Protein AF-A0A0J1FQR1-F1 (afdb_monomer)

Mean predicted aligned error: 7.75 Å

Radius of gyration: 14.39 Å; Cα contacts (8 Å, |Δi|>4): 46; chains: 1; bounding box: 32×24×37 Å

Nearest PDB structures (foldseek):
  1wpa-assembly1_A  TM=7.357E-01  e=1.384E+00  Homo sapiens
  6jqa-assembly1_C  TM=7.935E-01  e=1.788E+00  Onion yellows phytoplasma OY-W
  6jqa-assembly1_A  TM=7.650E-01  e=1.907E+00  Onion yellows phytoplasma OY-W
  5wkq-assembly1_A  TM=3.499E-01  e=2.988E+00  Shigella flexneri

Sequence (75 aa):
MYISKSLITDENVLDKYTKDELIEALRPVSSIISKCEKAQQKFAEGTSHHTRFKSMIKAMDISRSLIKDEIRKRG

Secondary structure (DSSP, 8-state):
-HHHHHTTS---GGGGS-HHHHHHHHHHHHHHHHHHHHHHTTS-TTSHHHHHHHHHHHHHHHHHHHHHHHHHHT-

Structure (mmCIF, N/CA/C/O backbone):
data_AF-A0A0J1FQR1-F1
#
_entry.id   AF-A0A0J1FQR1-F1
#
loop_
_atom_site.group_PDB
_atom_site.id
_atom_site.type_symbol
_atom_site.label_atom_id
_atom_site.label_alt_id
_atom_site.label_comp_id
_atom_site.label_asym_id
_atom_site.label_entity_id
_atom_site.label_seq_id
_atom_site.pdbx_PDB_ins_code
_atom_site.Cartn_x
_atom_site.Cartn_y
_atom_site.Cartn_z
_atom_site.occupancy
_atom_site.B_iso_or_equiv
_atom_site.auth_seq_id
_atom_site.auth_comp_id
_atom_site.auth_asym_id
_atom_site.auth_atom_id
_atom_site.pdbx_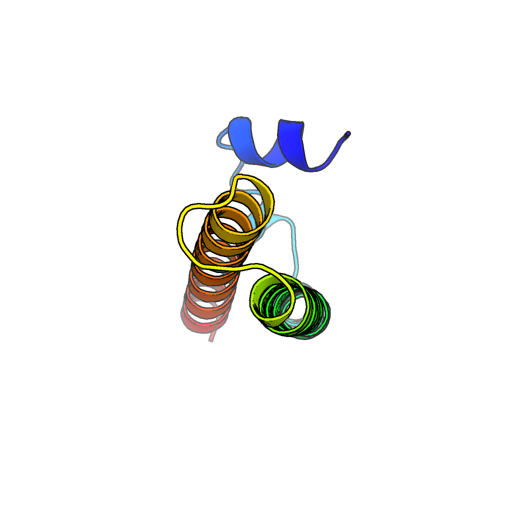PDB_model_num
ATOM 1 N N . MET A 1 1 ? -4.269 17.025 -6.623 1.00 55.06 1 MET A N 1
ATOM 2 C CA . MET A 1 1 ? -5.345 16.266 -7.303 1.00 55.06 1 MET A CA 1
ATOM 3 C C . MET A 1 1 ? -4.888 15.576 -8.604 1.00 55.06 1 MET A C 1
ATOM 5 O O . MET A 1 1 ? -5.709 14.951 -9.255 1.00 55.06 1 MET A O 1
ATOM 9 N N . TYR A 1 2 ? -3.600 15.616 -8.983 1.00 57.06 2 TYR A N 1
ATOM 10 C CA . TYR A 1 2 ? -3.134 15.040 -10.259 1.00 57.06 2 TYR A CA 1
ATOM 11 C C . TYR A 1 2 ? -2.966 13.512 -10.240 1.00 57.06 2 TYR A C 1
ATOM 13 O O . TYR A 1 2 ? -3.374 12.838 -11.178 1.00 57.06 2 TYR A O 1
ATOM 21 N N . ILE A 1 3 ? -2.462 12.957 -9.137 1.00 58.16 3 ILE A N 1
ATOM 22 C CA . ILE A 1 3 ? -2.136 11.525 -9.029 1.00 58.16 3 ILE A CA 1
ATOM 23 C C . ILE A 1 3 ? -3.394 10.644 -9.125 1.00 58.16 3 ILE A C 1
ATOM 25 O O 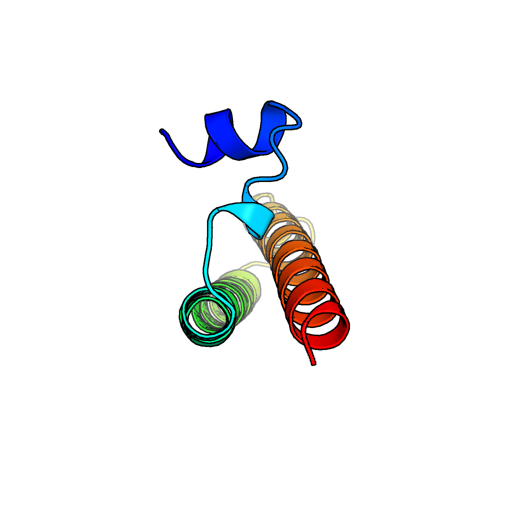. ILE A 1 3 ? -3.381 9.601 -9.771 1.00 58.16 3 ILE A O 1
ATOM 29 N N . SER A 1 4 ? -4.514 11.096 -8.551 1.00 59.47 4 SER A N 1
ATOM 30 C CA . SER A 1 4 ? -5.791 10.372 -8.595 1.00 59.47 4 SER A CA 1
ATOM 31 C C . SER A 1 4 ? -6.393 10.293 -9.998 1.00 59.47 4 SER A C 1
ATOM 33 O O . SER A 1 4 ? -7.077 9.323 -10.294 1.00 59.47 4 SER A O 1
ATOM 35 N N . LYS A 1 5 ? -6.135 11.286 -10.863 1.00 54.88 5 LYS A N 1
ATOM 36 C CA . LYS A 1 5 ? -6.600 11.271 -12.257 1.00 54.88 5 LYS A CA 1
ATOM 37 C C . LYS A 1 5 ? -5.770 10.294 -13.088 1.00 54.88 5 LYS A C 1
ATOM 39 O O . LYS A 1 5 ? -6.346 9.508 -13.824 1.00 54.88 5 LYS A O 1
ATOM 44 N N . SER A 1 6 ? -4.449 10.296 -12.903 1.00 57.47 6 SER A N 1
ATOM 45 C CA . SER A 1 6 ? -3.533 9.422 -13.644 1.00 57.47 6 SER A CA 1
ATOM 46 C C . SER A 1 6 ? -3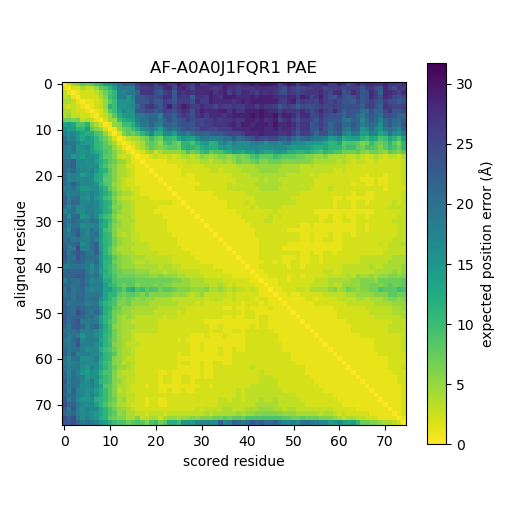.747 7.932 -13.357 1.00 57.47 6 SER A C 1
ATOM 48 O O . SER A 1 6 ? -3.612 7.125 -14.268 1.00 57.47 6 SER A O 1
ATOM 50 N N . LEU A 1 7 ? -4.140 7.567 -12.130 1.00 56.16 7 LEU A N 1
ATOM 51 C CA . LEU A 1 7 ? -4.414 6.175 -11.741 1.00 56.16 7 LEU A CA 1
ATOM 52 C C . LEU A 1 7 ? -5.719 5.596 -12.328 1.00 56.16 7 LEU A C 1
ATOM 54 O O . LEU A 1 7 ? -5.886 4.383 -12.316 1.00 56.16 7 LEU A O 1
ATOM 58 N N . ILE A 1 8 ? -6.642 6.436 -12.816 1.00 61.09 8 ILE A N 1
ATOM 59 C CA . ILE A 1 8 ? -7.940 6.010 -13.382 1.00 61.09 8 ILE A CA 1
ATOM 60 C C . ILE A 1 8 ? -7.849 5.784 -14.904 1.00 61.09 8 ILE A C 1
ATOM 62 O O . ILE A 1 8 ? -8.691 5.100 -15.475 1.00 61.09 8 ILE A O 1
ATOM 66 N N . THR A 1 9 ? -6.836 6.340 -15.573 1.00 58.09 9 THR A N 1
ATOM 67 C CA . THR A 1 9 ? -6.790 6.461 -17.043 1.00 58.09 9 THR A CA 1
ATOM 68 C C . THR A 1 9 ? -6.256 5.262 -17.831 1.00 58.09 9 THR A C 1
ATOM 70 O O . THR A 1 9 ? -6.130 5.400 -19.040 1.00 58.09 9 THR A O 1
ATOM 73 N N . ASP A 1 10 ? -5.943 4.118 -17.213 1.00 55.03 10 ASP A N 1
ATOM 74 C CA . ASP A 1 10 ? -5.368 2.941 -17.911 1.00 55.03 10 ASP A CA 1
ATOM 75 C C . ASP A 1 10 ? -4.166 3.285 -18.823 1.00 55.03 10 ASP A C 1
ATOM 77 O O . ASP A 1 10 ? -3.835 2.602 -19.788 1.00 55.03 10 ASP A O 1
ATOM 81 N N . GLU A 1 11 ? -3.473 4.382 -18.508 1.00 54.69 11 GLU A N 1
ATOM 82 C CA . GLU A 1 11 ? -2.093 4.533 -18.919 1.00 54.69 11 GLU A CA 1
ATOM 83 C C . GLU A 1 11 ? -1.309 3.621 -17.991 1.00 54.69 11 GLU A C 1
ATOM 85 O O . GLU A 1 11 ? -1.475 3.702 -16.773 1.00 54.69 11 GLU A O 1
ATOM 90 N N . ASN A 1 12 ? -0.444 2.773 -18.535 1.00 61.91 12 ASN A N 1
ATOM 91 C CA . ASN A 1 12 ? 0.482 1.996 -17.728 1.00 61.91 12 ASN A CA 1
ATOM 92 C C . ASN A 1 12 ? 1.511 2.965 -17.105 1.00 61.91 12 ASN A C 1
ATOM 94 O O . ASN A 1 12 ? 2.639 3.096 -17.565 1.00 61.91 12 ASN A O 1
ATOM 98 N N . VAL A 1 13 ? 1.089 3.753 -16.105 1.00 64.94 13 VAL A N 1
ATOM 99 C CA . VAL A 1 13 ? 1.882 4.828 -15.487 1.00 64.94 13 VAL A CA 1
ATOM 100 C C . VAL A 1 13 ? 3.144 4.237 -14.867 1.00 64.94 13 VAL A C 1
ATOM 102 O O . VAL A 1 13 ? 4.174 4.895 -14.815 1.00 64.94 13 VAL A O 1
ATOM 105 N N . LEU A 1 14 ? 3.085 2.967 -14.460 1.00 65.00 14 LEU A N 1
ATOM 106 C CA . LEU A 1 14 ? 4.237 2.218 -13.981 1.00 65.00 14 LEU A CA 1
ATOM 107 C C . LEU A 1 14 ? 5.351 2.130 -15.035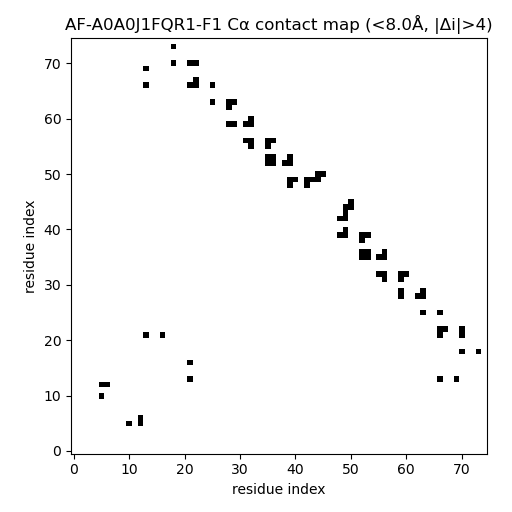 1.00 65.00 14 LEU A C 1
ATOM 109 O O . LEU A 1 14 ? 6.513 2.290 -14.669 1.00 65.00 14 LEU A O 1
ATOM 113 N N . ASP A 1 15 ? 5.034 1.970 -16.324 1.00 70.19 15 ASP A N 1
ATOM 114 C CA . ASP A 1 15 ? 6.023 1.932 -17.421 1.00 70.19 15 ASP A CA 1
ATOM 115 C C . ASP A 1 15 ? 6.739 3.274 -17.621 1.00 70.19 15 ASP A C 1
ATOM 117 O O . ASP A 1 15 ? 7.827 3.314 -18.191 1.00 70.19 15 ASP A O 1
ATOM 121 N N . LYS A 1 16 ? 6.159 4.377 -17.126 1.00 82.75 16 LYS A N 1
ATOM 122 C CA . LYS A 1 16 ? 6.757 5.718 -17.207 1.00 82.75 16 LYS A CA 1
ATOM 123 C C . LYS A 1 16 ? 7.844 5.960 -16.154 1.00 82.75 16 LYS A C 1
ATOM 125 O O . LYS A 1 16 ? 8.590 6.924 -16.290 1.00 82.75 16 LYS A O 1
ATOM 130 N N . TYR A 1 17 ? 7.925 5.127 -15.117 1.00 87.12 17 TYR A N 1
ATOM 131 C CA . TYR A 1 17 ? 8.910 5.254 -14.041 1.00 87.12 17 TYR A CA 1
ATOM 132 C C . TYR A 1 17 ? 10.034 4.242 -14.213 1.00 87.12 17 TYR A C 1
ATOM 134 O O . TYR A 1 17 ? 9.810 3.139 -14.697 1.00 87.12 17 TYR A O 1
ATOM 142 N N . THR A 1 18 ? 11.242 4.579 -13.784 1.00 91.94 18 THR A N 1
ATOM 143 C CA . THR A 1 18 ? 12.383 3.658 -13.724 1.00 91.94 18 THR A CA 1
ATOM 144 C C . THR A 1 18 ? 12.248 2.672 -12.560 1.00 91.94 18 THR A C 1
ATOM 146 O O . THR A 1 18 ? 11.493 2.888 -11.612 1.00 91.94 18 THR A O 1
ATOM 149 N N . LYS A 1 19 ? 12.999 1.564 -12.603 1.00 91.50 19 LYS A N 1
ATOM 150 C CA . LYS A 1 19 ? 13.026 0.584 -11.503 1.00 91.50 19 LYS A CA 1
ATOM 151 C C . LYS A 1 19 ? 13.455 1.222 -10.176 1.00 91.50 19 LYS A C 1
ATOM 153 O O . LYS A 1 19 ? 12.864 0.910 -9.146 1.00 91.50 19 LYS A O 1
ATOM 158 N N . ASP A 1 20 ? 14.423 2.132 -10.214 1.00 93.12 20 ASP A N 1
ATOM 159 C CA . ASP A 1 20 ? 14.913 2.826 -9.022 1.00 93.12 20 ASP A CA 1
ATOM 160 C C . ASP A 1 20 ? 13.852 3.772 -8.450 1.00 93.12 20 ASP A C 1
ATOM 162 O O . ASP A 1 20 ? 13.607 3.756 -7.247 1.00 93.12 20 ASP A O 1
ATOM 166 N N . GLU A 1 21 ? 13.125 4.512 -9.293 1.00 93.38 21 GLU A N 1
ATOM 167 C CA . GLU A 1 21 ? 11.994 5.338 -8.844 1.00 93.38 21 GLU A CA 1
ATOM 168 C C . GLU A 1 21 ? 10.880 4.500 -8.200 1.00 93.38 21 GLU A C 1
ATOM 170 O O . GLU A 1 21 ? 10.286 4.912 -7.200 1.00 93.38 21 GLU A O 1
ATOM 175 N N . LEU A 1 22 ? 10.616 3.300 -8.727 1.00 93.44 22 LEU A N 1
ATOM 176 C CA . LEU A 1 22 ? 9.670 2.360 -8.123 1.00 93.44 22 LEU A CA 1
ATOM 177 C C . LEU A 1 22 ? 10.158 1.858 -6.754 1.00 93.44 22 LEU A C 1
ATOM 179 O O . LEU A 1 22 ? 9.359 1.758 -5.821 1.00 93.44 22 LEU A O 1
ATOM 183 N N . ILE A 1 23 ? 11.454 1.568 -6.607 1.00 94.44 23 ILE A N 1
ATOM 184 C CA . ILE A 1 23 ? 12.056 1.181 -5.322 1.00 94.44 23 ILE A CA 1
ATOM 185 C C . ILE A 1 23 ? 11.944 2.335 -4.319 1.00 94.44 23 ILE A C 1
ATOM 187 O O . ILE A 1 23 ? 11.470 2.129 -3.198 1.00 94.44 23 ILE A O 1
ATOM 191 N N . GLU A 1 24 ? 12.287 3.555 -4.730 1.00 95.50 24 GLU A N 1
ATOM 192 C CA . GLU A 1 24 ? 12.197 4.748 -3.886 1.00 95.50 24 GLU A CA 1
ATOM 193 C C . GLU A 1 24 ? 10.754 5.045 -3.454 1.00 95.50 24 GLU A C 1
ATOM 195 O O . GLU A 1 24 ? 10.520 5.470 -2.320 1.00 95.50 24 GLU A O 1
ATOM 200 N N . ALA A 1 25 ? 9.758 4.732 -4.290 1.00 94.69 25 ALA A N 1
ATOM 201 C CA . ALA A 1 25 ? 8.342 4.874 -3.952 1.00 94.69 25 ALA A CA 1
ATOM 202 C C . ALA A 1 25 ? 7.874 3.935 -2.819 1.00 94.69 25 ALA A C 1
ATOM 204 O O . ALA A 1 25 ? 6.897 4.243 -2.125 1.00 94.69 25 ALA A O 1
ATOM 205 N N . LEU A 1 26 ? 8.570 2.822 -2.547 1.00 95.88 26 LEU A N 1
ATOM 206 C CA . LEU A 1 26 ? 8.198 1.900 -1.462 1.00 95.88 26 LEU A CA 1
ATOM 207 C C . LEU A 1 26 ? 8.318 2.541 -0.073 1.00 95.88 26 LEU A C 1
ATOM 209 O O . LEU A 1 26 ? 7.536 2.220 0.834 1.00 95.88 26 LEU A O 1
ATOM 213 N N . ARG A 1 27 ? 9.274 3.459 0.105 1.00 95.50 27 ARG A N 1
ATOM 214 C CA . ARG A 1 27 ? 9.528 4.150 1.377 1.00 95.50 27 ARG A CA 1
ATOM 215 C C . ARG A 1 27 ? 8.370 5.068 1.805 1.00 95.50 27 ARG A C 1
ATOM 217 O O . ARG A 1 27 ? 7.885 4.902 2.935 1.00 95.50 27 ARG A O 1
ATOM 224 N N . PRO A 1 28 ? 7.887 6.019 0.980 1.00 96.19 28 PRO A N 1
ATOM 225 C CA . PRO A 1 28 ? 6.742 6.847 1.340 1.00 96.19 28 PRO A CA 1
ATOM 226 C C . PRO A 1 28 ? 5.457 6.025 1.485 1.00 96.19 28 PRO A C 1
ATOM 228 O O . PRO A 1 28 ? 4.716 6.270 2.435 1.00 96.19 28 PRO A O 1
ATOM 231 N N . VAL A 1 29 ? 5.222 5.005 0.647 1.00 96.75 29 VAL A N 1
ATOM 232 C CA . VAL A 1 29 ? 4.046 4.119 0.780 1.00 96.75 29 VAL A CA 1
ATOM 233 C C . VAL A 1 29 ? 4.037 3.414 2.139 1.00 96.75 29 VAL A C 1
ATOM 235 O O . VAL A 1 29 ? 3.050 3.483 2.872 1.00 96.75 29 VAL A O 1
ATOM 238 N N . SER A 1 30 ? 5.162 2.816 2.537 1.00 96.88 30 SER A N 1
ATOM 239 C CA . SER A 1 30 ? 5.284 2.156 3.846 1.00 96.88 30 SER A CA 1
ATOM 240 C C . SER A 1 30 ? 5.127 3.140 5.012 1.00 96.88 30 SER A C 1
ATOM 242 O O . SER A 1 30 ? 4.523 2.811 6.032 1.00 96.88 30 SER A O 1
ATOM 244 N N . SER A 1 31 ? 5.602 4.379 4.851 1.00 97.88 31 SER A N 1
ATOM 245 C CA . SER A 1 31 ? 5.409 5.432 5.854 1.00 97.88 31 SER A CA 1
ATOM 246 C C . SER A 1 31 ? 3.942 5.837 6.004 1.00 97.88 31 SER A C 1
ATOM 248 O O . SER A 1 31 ? 3.493 6.091 7.121 1.00 97.88 31 SER A O 1
ATOM 250 N N . ILE A 1 32 ? 3.187 5.908 4.903 1.00 97.31 32 ILE A N 1
ATOM 251 C CA . ILE A 1 32 ? 1.749 6.208 4.936 1.00 97.31 32 ILE A CA 1
ATOM 252 C C . ILE A 1 32 ? 0.995 5.084 5.645 1.00 97.31 32 ILE A C 1
ATOM 254 O O . ILE A 1 32 ? 0.180 5.387 6.515 1.00 97.31 32 ILE A O 1
ATOM 258 N N . ILE A 1 33 ? 1.303 3.819 5.336 1.00 98.12 33 ILE A N 1
ATOM 259 C CA . ILE A 1 33 ? 0.713 2.653 6.014 1.00 98.12 33 ILE A CA 1
ATOM 260 C C . ILE A 1 33 ? 0.937 2.757 7.524 1.00 98.12 33 ILE A C 1
ATOM 262 O O . ILE A 1 33 ? -0.032 2.838 8.273 1.00 98.12 33 ILE A O 1
ATOM 266 N N . SER A 1 34 ? 2.192 2.903 7.964 1.00 98.31 34 SER A N 1
ATOM 267 C CA . SER A 1 34 ? 2.516 2.982 9.396 1.00 98.31 34 SER A CA 1
ATOM 268 C C . SER A 1 34 ? 1.827 4.156 10.103 1.00 98.31 34 SER A C 1
ATOM 270 O O . SER A 1 34 ? 1.368 4.037 11.240 1.00 98.31 34 SER A O 1
ATOM 272 N N . LYS A 1 35 ? 1.714 5.315 9.438 1.00 98.25 35 LYS A N 1
ATOM 273 C CA . LYS A 1 35 ? 0.983 6.470 9.983 1.00 98.25 35 LYS A CA 1
ATOM 274 C C . LYS A 1 35 ? -0.518 6.198 10.088 1.00 98.25 35 LYS A C 1
ATOM 276 O O . LYS A 1 35 ? -1.121 6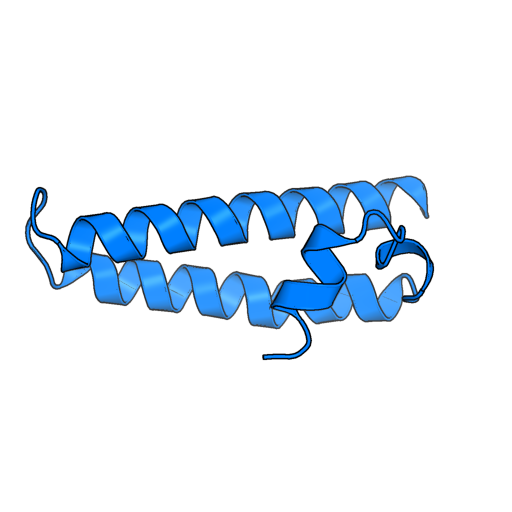.595 11.083 1.00 98.25 35 LYS A O 1
ATOM 281 N N . CYS A 1 36 ? -1.114 5.535 9.097 1.00 97.94 36 CYS A N 1
ATOM 282 C CA .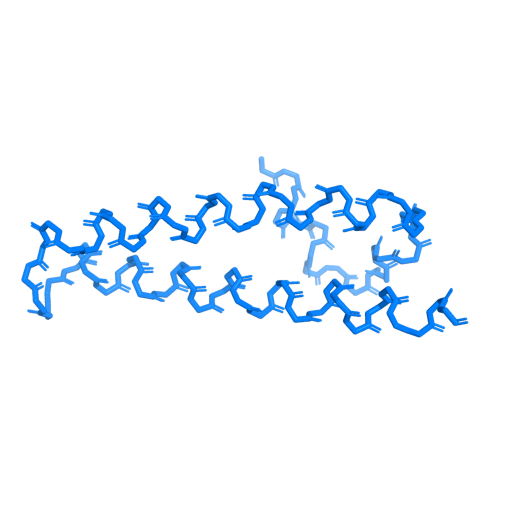 CYS A 1 36 ? -2.529 5.175 9.125 1.00 97.94 36 CYS A CA 1
ATOM 283 C C . CYS A 1 36 ? -2.820 4.129 10.203 1.00 97.94 36 CYS A C 1
ATOM 285 O O . CYS A 1 36 ? -3.798 4.296 10.918 1.00 97.94 36 CYS A O 1
ATOM 287 N N . GLU A 1 37 ? -1.961 3.124 10.384 1.00 98.00 37 GLU A N 1
ATOM 288 C CA . GLU A 1 37 ? -2.082 2.118 11.452 1.00 98.00 37 GLU A CA 1
ATOM 289 C C . GLU A 1 37 ? -2.046 2.775 12.837 1.00 98.00 37 GLU A C 1
ATOM 291 O O . GLU A 1 37 ? -2.951 2.589 13.651 1.00 98.00 37 GLU A O 1
ATOM 296 N N . LYS A 1 38 ? -1.050 3.636 13.085 1.00 98.12 38 LYS A N 1
ATOM 297 C CA . LYS A 1 38 ? -0.940 4.391 14.345 1.00 98.12 38 LYS A CA 1
ATOM 298 C C . LYS A 1 38 ? -2.126 5.324 14.577 1.00 98.12 38 LYS A C 1
ATOM 300 O O . LYS A 1 38 ? -2.514 5.552 15.719 1.00 98.12 38 LYS A O 1
ATOM 305 N N . ALA A 1 39 ? -2.678 5.916 13.518 1.00 97.00 39 ALA A N 1
ATOM 306 C CA . ALA A 1 39 ? -3.864 6.756 13.624 1.00 97.00 39 ALA A CA 1
ATOM 307 C C . ALA A 1 39 ? -5.123 5.920 13.887 1.00 97.00 39 ALA A C 1
ATOM 309 O O . ALA A 1 39 ? -5.923 6.305 14.732 1.00 97.00 39 ALA A O 1
ATOM 310 N N . GLN A 1 40 ? -5.272 4.773 13.220 1.00 97.69 40 GLN A N 1
ATOM 311 C CA . GLN A 1 40 ? -6.391 3.846 13.383 1.00 97.69 40 GLN A CA 1
ATOM 312 C C . GLN A 1 40 ? -6.510 3.356 14.827 1.00 97.69 40 GLN A C 1
ATOM 314 O O . GLN A 1 40 ? -7.612 3.355 15.363 1.00 97.69 40 GLN A O 1
ATOM 319 N N . GLN A 1 41 ? -5.384 3.034 15.473 1.00 97.00 41 GLN A N 1
ATOM 320 C CA . GLN A 1 41 ? -5.328 2.587 16.872 1.00 97.00 41 GLN A CA 1
ATOM 321 C C . GLN A 1 41 ? -5.901 3.599 17.880 1.00 97.00 41 GLN A C 1
ATOM 323 O O . GLN A 1 41 ? -6.223 3.225 19.003 1.00 97.00 41 GLN A O 1
ATOM 328 N N . LYS A 1 42 ? -6.048 4.876 17.501 1.00 97.44 42 LYS A N 1
ATOM 329 C CA . LYS A 1 42 ? -6.633 5.918 18.364 1.00 97.44 42 LYS A CA 1
ATOM 330 C C . LYS A 1 42 ? -8.162 5.923 18.364 1.00 97.44 42 LYS A C 1
ATOM 332 O O . LYS A 1 42 ? -8.756 6.672 19.134 1.00 97.44 42 LYS A O 1
ATOM 337 N N . PHE A 1 43 ? -8.798 5.148 17.488 1.00 96.62 43 PHE A N 1
ATOM 338 C CA . PHE A 1 43 ? -10.246 5.133 17.321 1.00 96.62 43 PHE A CA 1
ATOM 339 C C . PHE A 1 43 ? -10.789 3.724 17.534 1.00 96.62 43 PHE A C 1
ATOM 341 O O . PHE A 1 43 ? -10.216 2.751 17.050 1.00 96.62 43 PHE A O 1
ATOM 348 N N . ALA A 1 44 ? -11.926 3.625 18.223 1.00 95.94 44 ALA A N 1
ATOM 349 C CA . ALA A 1 44 ? -12.602 2.351 18.423 1.00 95.94 44 ALA A CA 1
ATOM 350 C C . ALA A 1 44 ? -13.044 1.734 17.087 1.00 95.94 44 ALA A C 1
ATOM 352 O O . ALA A 1 44 ? -13.386 2.447 16.128 1.00 95.94 44 ALA A O 1
ATOM 353 N N . GLU A 1 45 ? -13.070 0.403 17.045 1.00 94.56 45 GLU A N 1
ATOM 354 C CA . GLU A 1 45 ? -13.631 -0.335 15.919 1.00 94.56 45 GLU A CA 1
ATOM 355 C C . GLU A 1 45 ? -15.089 0.080 15.665 1.00 94.56 45 GLU A C 1
ATOM 357 O O . GLU A 1 45 ? -15.822 0.448 16.580 1.00 94.56 45 GLU A O 1
ATOM 362 N N . GLY A 1 46 ? -15.500 0.091 14.396 1.00 93.75 46 GLY A N 1
ATOM 363 C CA . GLY A 1 46 ? -16.836 0.542 13.988 1.00 93.75 46 GLY A CA 1
ATOM 364 C C . GLY A 1 46 ? -17.005 2.061 13.844 1.00 93.75 46 GLY A C 1
ATOM 365 O O . GLY A 1 46 ? -17.976 2.501 13.235 1.00 93.75 46 GLY A O 1
ATOM 366 N N . THR A 1 47 ? -16.055 2.885 14.302 1.00 97.19 47 THR A N 1
ATOM 367 C CA . THR A 1 47 ? -16.099 4.334 14.033 1.00 97.19 47 THR A CA 1
ATOM 368 C C . THR A 1 47 ? -15.794 4.658 12.565 1.00 97.19 47 THR A C 1
ATOM 370 O O . THR A 1 47 ? -15.089 3.922 11.860 1.00 97.19 47 THR A O 1
ATOM 373 N N . SER A 1 48 ? -16.280 5.812 12.096 1.00 96.44 48 SER A N 1
ATOM 374 C CA . SER A 1 48 ? -15.987 6.318 10.748 1.00 96.44 48 SER A CA 1
ATOM 375 C C . SER A 1 48 ? -14.484 6.531 10.531 1.00 96.44 48 SER A C 1
ATOM 377 O O . SER A 1 48 ? -13.952 6.164 9.483 1.00 96.44 48 SER A O 1
ATOM 379 N N . HIS A 1 49 ? -13.770 7.051 11.536 1.00 95.12 49 HIS A N 1
ATOM 380 C CA . HIS A 1 49 ? -12.320 7.239 11.488 1.00 95.12 49 HIS A CA 1
ATOM 381 C C . HIS A 1 49 ? -11.566 5.910 11.390 1.00 95.12 49 HIS A C 1
ATOM 383 O O . HIS A 1 49 ? -10.713 5.776 10.511 1.00 95.12 49 HIS A O 1
ATOM 389 N N . HIS A 1 50 ? -11.908 4.921 12.224 1.00 97.50 50 HIS A N 1
ATOM 390 C CA . HIS A 1 50 ? -11.305 3.590 12.160 1.00 97.50 50 HIS A CA 1
ATOM 391 C C . HIS A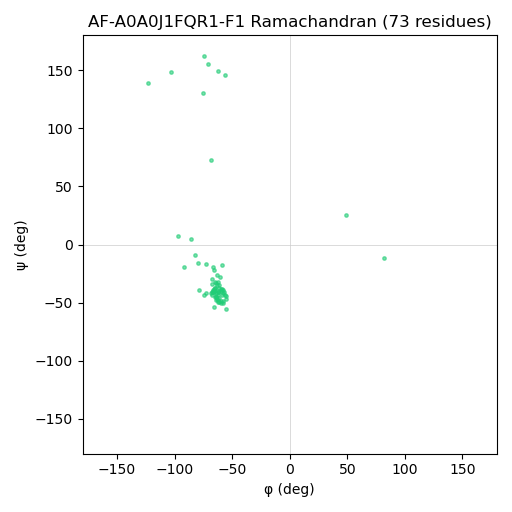 1 50 ? -11.511 2.951 10.778 1.00 97.50 50 HIS A C 1
ATOM 393 O O . HIS A 1 50 ? -10.557 2.499 10.143 1.00 97.50 50 HIS A O 1
ATOM 399 N N . THR A 1 51 ? -12.746 2.985 10.270 1.00 97.56 51 THR A N 1
ATOM 400 C CA . THR A 1 51 ? -13.099 2.437 8.951 1.00 97.56 51 THR A CA 1
ATOM 401 C C . THR A 1 51 ? -12.353 3.147 7.820 1.00 97.56 51 THR A C 1
ATOM 403 O O . THR A 1 51 ? -11.838 2.496 6.912 1.00 97.56 51 THR A O 1
ATOM 406 N N . ARG A 1 52 ? -12.217 4.477 7.890 1.00 97.31 52 ARG A N 1
ATOM 407 C CA . ARG A 1 52 ? -11.473 5.257 6.895 1.00 97.31 52 ARG A CA 1
ATOM 408 C C . ARG A 1 52 ? -9.999 4.865 6.848 1.00 97.31 52 ARG A C 1
ATOM 410 O O . ARG A 1 52 ? -9.474 4.642 5.759 1.00 97.31 52 ARG A O 1
ATOM 417 N N . PHE A 1 53 ? -9.336 4.762 8.002 1.00 97.81 53 PHE A N 1
ATOM 418 C CA . PHE A 1 53 ? -7.932 4.352 8.042 1.00 97.81 53 PHE A CA 1
ATOM 419 C C . PHE A 1 53 ? -7.746 2.908 7.571 1.00 97.81 53 PHE A C 1
ATOM 421 O O . PHE A 1 53 ? -6.829 2.660 6.794 1.00 97.81 53 PHE A O 1
ATOM 428 N N . LYS A 1 54 ? -8.660 1.992 7.920 1.00 97.62 54 LYS A N 1
ATOM 429 C CA . LYS A 1 54 ? -8.667 0.615 7.397 1.00 97.62 54 LYS A CA 1
ATOM 430 C C . LYS A 1 54 ? -8.693 0.583 5.865 1.00 97.62 54 LYS A C 1
ATOM 432 O O . LYS A 1 54 ? -7.897 -0.122 5.247 1.00 97.62 54 LYS A O 1
ATOM 437 N N . SER A 1 55 ? -9.566 1.377 5.244 1.00 97.25 55 SER A N 1
ATOM 438 C CA . SER A 1 55 ? -9.647 1.483 3.781 1.00 97.25 55 SER A CA 1
ATOM 439 C C . SER A 1 55 ? -8.382 2.086 3.163 1.00 97.25 55 SER A C 1
ATOM 441 O O . SER A 1 55 ? -7.920 1.604 2.131 1.00 97.25 55 SER A O 1
ATOM 443 N N . MET A 1 56 ? -7.789 3.103 3.799 1.00 97.56 56 MET A N 1
ATOM 444 C CA . MET A 1 56 ? -6.528 3.702 3.343 1.00 97.56 56 MET A CA 1
ATOM 445 C C . MET A 1 56 ? -5.358 2.714 3.409 1.00 97.56 56 MET A C 1
ATOM 447 O O . MET A 1 56 ? -4.603 2.619 2.444 1.00 97.56 56 MET A O 1
ATOM 451 N N . ILE A 1 57 ? -5.222 1.967 4.509 1.00 98.12 57 ILE A N 1
ATOM 452 C CA . ILE A 1 57 ? -4.186 0.936 4.674 1.00 98.12 57 ILE A CA 1
ATOM 453 C C . ILE A 1 57 ? -4.319 -0.104 3.563 1.00 98.12 57 ILE A C 1
ATOM 455 O O . ILE A 1 57 ? -3.366 -0.321 2.820 1.00 98.12 57 ILE A O 1
ATOM 459 N N . LYS A 1 58 ? -5.531 -0.637 3.355 1.00 97.88 58 LYS A N 1
ATOM 460 C CA . LYS A 1 58 ? -5.804 -1.616 2.295 1.00 97.88 58 LYS A CA 1
ATOM 461 C C . LYS A 1 58 ? -5.426 -1.096 0.903 1.00 97.88 58 LYS A C 1
ATOM 463 O O . LYS A 1 58 ? -4.827 -1.827 0.122 1.00 97.88 58 LYS A O 1
ATOM 468 N N . ALA A 1 59 ? -5.761 0.154 0.584 1.00 96.81 59 ALA A N 1
ATOM 469 C CA . ALA A 1 59 ? -5.402 0.752 -0.701 1.00 96.81 59 ALA A CA 1
ATOM 470 C C . ALA A 1 59 ? -3.878 0.873 -0.872 1.00 96.81 59 ALA A C 1
ATOM 472 O O . ALA A 1 59 ? -3.346 0.520 -1.922 1.00 96.81 59 ALA A O 1
ATOM 473 N N . MET A 1 60 ? -3.167 1.320 0.167 1.00 97.44 60 MET A N 1
ATOM 474 C CA . MET A 1 60 ? -1.707 1.438 0.133 1.00 97.44 60 MET A CA 1
ATOM 475 C C . MET A 1 60 ? -1.009 0.078 0.063 1.00 97.44 60 MET A C 1
ATOM 477 O O . MET A 1 60 ? 0.014 -0.037 -0.609 1.00 97.44 60 MET A O 1
ATOM 481 N N . ASP A 1 61 ? -1.558 -0.956 0.699 1.00 97.88 61 ASP A N 1
ATOM 482 C CA . ASP A 1 61 ? -1.058 -2.326 0.579 1.00 97.88 61 ASP A CA 1
ATOM 483 C C . ASP A 1 61 ? -1.161 -2.850 -0.851 1.00 97.88 61 ASP A C 1
ATOM 485 O O . ASP A 1 61 ? -0.197 -3.421 -1.365 1.00 97.88 61 ASP A O 1
ATOM 489 N N . ILE A 1 62 ? -2.288 -2.592 -1.520 1.00 96.62 62 ILE A N 1
ATOM 490 C CA . ILE A 1 62 ? -2.468 -2.931 -2.936 1.00 96.62 62 ILE A CA 1
ATOM 491 C C . ILE A 1 62 ? -1.440 -2.177 -3.785 1.00 96.62 62 ILE A C 1
ATOM 493 O O . ILE A 1 62 ? -0.715 -2.803 -4.555 1.00 96.62 62 ILE A O 1
ATOM 497 N N . SER A 1 63 ? -1.305 -0.858 -3.602 1.00 94.06 63 SER A N 1
ATOM 498 C CA . SER A 1 63 ? -0.290 -0.060 -4.303 1.00 94.06 63 SER A CA 1
ATOM 499 C C . SER A 1 63 ? 1.124 -0.605 -4.088 1.00 94.06 63 SER A C 1
ATOM 501 O O . SER A 1 63 ? 1.882 -0.749 -5.043 1.00 94.06 63 SER A O 1
ATOM 503 N N . ARG A 1 64 ? 1.478 -0.966 -2.850 1.00 95.62 64 ARG A N 1
ATOM 504 C CA . ARG A 1 64 ? 2.779 -1.553 -2.509 1.00 95.62 64 ARG A CA 1
ATOM 505 C C . ARG A 1 64 ? 3.007 -2.893 -3.204 1.00 95.62 64 ARG A C 1
ATOM 507 O O . ARG A 1 64 ? 4.124 -3.139 -3.651 1.00 95.62 64 ARG A O 1
ATOM 514 N N . SER A 1 65 ? 1.986 -3.749 -3.281 1.00 95.69 65 SER A N 1
ATOM 515 C CA . SER A 1 65 ? 2.075 -5.028 -3.995 1.00 95.69 65 SER A CA 1
ATOM 516 C C . SER A 1 65 ? 2.333 -4.807 -5.479 1.00 95.69 65 SER A C 1
ATOM 518 O O . SER A 1 65 ? 3.289 -5.360 -6.006 1.00 95.69 65 SER A O 1
ATOM 520 N N . LEU A 1 66 ? 1.557 -3.928 -6.119 1.00 94.00 66 LEU A N 1
ATOM 521 C CA . LEU A 1 66 ? 1.705 -3.616 -7.542 1.00 94.00 66 LEU A CA 1
ATOM 522 C C . LEU A 1 66 ? 3.103 -3.076 -7.872 1.00 94.00 66 LEU A C 1
ATOM 524 O O . LEU A 1 66 ? 3.720 -3.524 -8.833 1.00 94.00 66 LEU A O 1
ATOM 528 N N . ILE A 1 67 ? 3.640 -2.175 -7.041 1.00 93.12 67 ILE A N 1
ATOM 529 C CA . ILE A 1 67 ? 5.007 -1.656 -7.200 1.00 93.12 67 ILE A CA 1
ATOM 530 C C . ILE A 1 67 ? 6.038 -2.789 -7.088 1.00 93.12 67 ILE A C 1
ATOM 532 O O . ILE A 1 67 ? 6.938 -2.889 -7.917 1.00 93.12 67 ILE A O 1
ATOM 536 N N . LYS A 1 68 ? 5.914 -3.666 -6.084 1.00 94.81 68 LYS A N 1
ATOM 537 C CA . LYS A 1 68 ? 6.831 -4.806 -5.906 1.00 94.81 68 LYS A CA 1
ATOM 538 C C . LYS A 1 68 ? 6.754 -5.802 -7.060 1.00 94.81 68 LYS A C 1
ATOM 540 O O . LYS A 1 68 ? 7.789 -6.298 -7.499 1.00 94.81 68 LYS A O 1
ATOM 545 N N . ASP A 1 69 ? 5.547 -6.092 -7.534 1.00 94.38 69 ASP A N 1
ATOM 546 C CA . ASP A 1 69 ? 5.324 -6.986 -8.664 1.00 94.38 69 ASP A CA 1
ATOM 547 C C . ASP A 1 69 ? 5.972 -6.424 -9.931 1.00 94.38 69 ASP A C 1
ATOM 549 O O . ASP A 1 69 ? 6.615 -7.172 -10.666 1.00 94.38 69 ASP A O 1
ATOM 553 N N . GLU A 1 70 ? 5.878 -5.112 -10.147 1.00 92.38 70 GLU A N 1
ATOM 554 C CA . GLU A 1 70 ? 6.522 -4.437 -11.270 1.00 92.38 70 GLU A CA 1
ATOM 555 C C . GLU A 1 70 ? 8.054 -4.434 -11.159 1.00 92.38 70 GLU A C 1
ATOM 557 O O . GLU A 1 70 ? 8.745 -4.778 -12.116 1.00 92.38 70 GLU A O 1
ATOM 562 N N . ILE A 1 71 ? 8.609 -4.153 -9.975 1.00 92.81 71 ILE A N 1
ATOM 563 C CA . ILE A 1 71 ? 10.059 -4.255 -9.726 1.00 92.81 71 ILE A CA 1
ATOM 564 C C . ILE A 1 71 ? 10.567 -5.672 -10.028 1.00 92.81 71 ILE A C 1
ATOM 566 O O . ILE A 1 71 ? 11.642 -5.818 -10.611 1.00 92.81 71 ILE A O 1
ATOM 570 N N . ARG A 1 72 ? 9.799 -6.707 -9.650 1.00 93.81 72 ARG A N 1
ATOM 571 C CA . ARG A 1 72 ? 10.128 -8.115 -9.919 1.00 93.81 72 ARG A CA 1
ATOM 572 C C . ARG A 1 72 ? 10.086 -8.441 -11.410 1.00 93.81 72 ARG A C 1
ATOM 574 O O . ARG A 1 72 ? 10.958 -9.160 -11.866 1.00 93.81 72 ARG A O 1
ATOM 581 N N . LYS A 1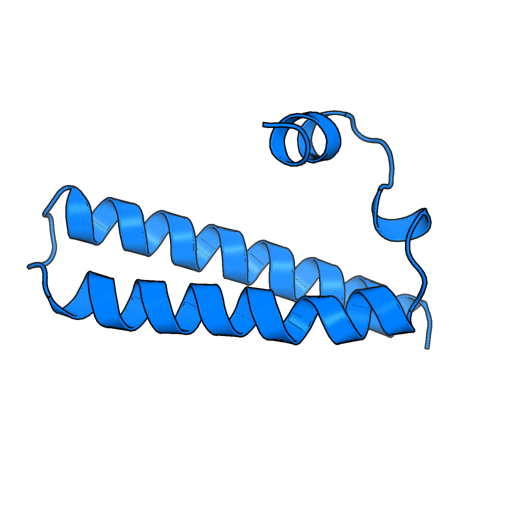 73 ? 9.109 -7.927 -12.166 1.00 91.62 73 LYS A N 1
ATOM 582 C CA . LYS A 1 73 ? 9.032 -8.130 -13.629 1.00 91.62 73 LYS A CA 1
ATOM 583 C C . LYS A 1 73 ? 10.218 -7.516 -14.381 1.00 91.62 73 LYS A C 1
ATOM 585 O O . LYS A 1 73 ? 10.542 -7.971 -15.469 1.00 91.62 73 LYS A O 1
ATOM 590 N N . ARG A 1 74 ? 10.839 -6.477 -13.811 1.00 87.31 74 ARG A N 1
ATOM 591 C CA . ARG A 1 74 ? 12.005 -5.763 -14.364 1.00 87.31 74 ARG A CA 1
ATOM 592 C C . ARG A 1 74 ? 13.345 -6.240 -13.794 1.00 87.31 74 ARG A C 1
ATOM 594 O O . ARG A 1 74 ? 14.358 -5.551 -13.938 1.00 87.31 74 ARG A O 1
ATOM 601 N N . GLY A 1 75 ? 13.350 -7.309 -13.005 1.00 73.88 75 GLY A N 1
ATOM 602 C CA . GLY A 1 75 ? 14.559 -7.980 -12.521 1.00 73.88 75 GLY A CA 1
ATOM 603 C C . GLY A 1 75 ? 14.796 -9.232 -13.331 1.00 73.88 75 GLY A C 1
ATOM 604 O O . GLY A 1 75 ? 15.976 -9.447 -13.667 1.00 73.88 75 GLY A O 1
#

pLDDT: mean 87.89, std 14.88, range [54.69, 98.31]

Solvent-accessible surface area (backbone atoms only — not comparable to full-atom values): 4337 Å² total; per-residue (Å²): 124,65,69,70,54,56,74,71,64,82,54,70,62,70,76,77,49,54,67,64,57,47,58,59,48,49,55,61,48,53,50,51,36,55,51,32,52,63,53,25,74,76,41,61,85,90,36,71,66,21,51,50,29,54,53,50,36,55,52,45,51,50,52,52,48,54,45,52,54,50,48,57,76,75,103

Organism: NCBI:txid476652

Foldseek 3Di:
DPVVVVVVPPPCVVVVDDL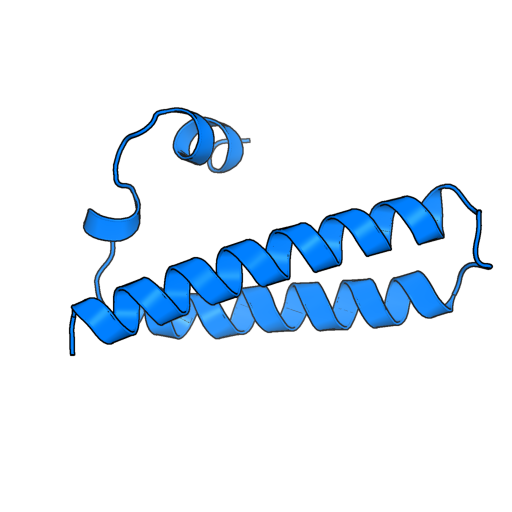VVLVVVLVVLVVLLVVLVVQLVVDDPPDPSVVVSVVSNVVSVVVNVVSVVSNVVVD